Protein AF-A0A1F6REL1-F1 (afdb_monomer_lite)

pLDDT: mean 74.23, std 13.84, range [44.75, 93.0]

Radius of gyration: 17.45 Å; chains: 1; bounding box: 49×35×44 Å

Structure (mmCIF, N/CA/C/O backbone):
data_AF-A0A1F6REL1-F1
#
_entry.id   AF-A0A1F6REL1-F1
#
loop_
_atom_site.group_PDB
_atom_site.id
_atom_site.type_symbol
_atom_site.label_atom_id
_atom_site.label_alt_id
_atom_site.label_comp_id
_atom_site.label_asym_id
_atom_site.label_entity_id
_atom_site.label_seq_id
_atom_site.pdbx_PDB_ins_code
_atom_site.Cartn_x
_atom_site.Cartn_y
_atom_site.Cartn_z
_atom_site.occupancy
_atom_site.B_iso_or_equiv
_atom_site.auth_seq_id
_atom_site.auth_comp_id
_atom_site.auth_asym_id
_atom_site.auth_atom_id
_atom_site.pdbx_PDB_model_num
ATOM 1 N N . MET A 1 1 ? 32.642 13.868 -17.873 1.00 50.94 1 MET A N 1
ATOM 2 C CA . MET A 1 1 ? 31.362 14.146 -17.189 1.00 50.94 1 MET A CA 1
ATOM 3 C C . MET A 1 1 ? 31.665 15.190 -16.125 1.00 50.94 1 MET A C 1
ATOM 5 O O . MET A 1 1 ? 32.652 15.015 -15.425 1.00 50.94 1 MET A O 1
ATOM 9 N N . THR A 1 2 ? 30.977 16.332 -16.108 1.00 50.66 2 THR A N 1
ATOM 10 C CA . THR A 1 2 ? 31.277 17.456 -15.199 1.00 50.66 2 THR A CA 1
ATOM 11 C C . THR A 1 2 ? 30.381 17.406 -13.962 1.00 50.66 2 THR A C 1
ATOM 13 O O . THR A 1 2 ? 29.209 17.056 -14.062 1.00 50.66 2 THR A O 1
ATOM 16 N N . ILE A 1 3 ? 30.911 17.842 -12.813 1.00 58.47 3 ILE A N 1
ATOM 17 C CA . ILE A 1 3 ? 30.211 17.913 -11.512 1.00 58.47 3 ILE A CA 1
ATOM 18 C C . ILE A 1 3 ? 28.853 18.642 -11.623 1.00 58.47 3 ILE A C 1
ATOM 20 O O . ILE A 1 3 ? 27.874 18.265 -10.987 1.00 58.47 3 ILE A O 1
ATOM 24 N N . ALA A 1 4 ? 28.748 19.644 -12.502 1.00 53.28 4 ALA A N 1
ATOM 25 C CA . ALA A 1 4 ? 27.507 20.381 -12.755 1.00 53.28 4 ALA A CA 1
ATOM 26 C C . ALA A 1 4 ? 26.393 19.539 -13.419 1.00 53.28 4 ALA A C 1
ATOM 28 O O . ALA A 1 4 ? 25.209 19.813 -13.220 1.00 53.28 4 ALA A O 1
ATOM 29 N N . THR A 1 5 ? 26.748 18.523 -14.213 1.00 53.91 5 THR A N 1
ATOM 30 C CA . THR A 1 5 ? 25.787 17.596 -14.832 1.00 53.91 5 THR A CA 1
ATOM 31 C C . THR A 1 5 ? 25.270 16.584 -13.811 1.00 53.91 5 THR A C 1
ATOM 33 O O . THR A 1 5 ? 24.077 16.287 -13.794 1.00 53.91 5 THR A O 1
ATOM 36 N N . GLU A 1 6 ? 26.136 16.105 -12.918 1.00 46.75 6 GLU A N 1
ATOM 37 C CA . GLU A 1 6 ? 25.763 15.200 -11.823 1.00 46.75 6 GLU A CA 1
ATOM 38 C C . GLU A 1 6 ? 24.852 15.902 -10.807 1.00 46.75 6 GLU A C 1
ATOM 40 O O . GLU A 1 6 ? 23.818 15.352 -10.434 1.00 46.75 6 GLU A O 1
ATOM 45 N N . TYR A 1 7 ? 25.142 17.161 -10.463 1.00 50.56 7 TYR A N 1
ATOM 46 C CA . TYR A 1 7 ? 24.319 17.949 -9.540 1.00 50.56 7 TYR A CA 1
ATOM 47 C C . TYR A 1 7 ? 22.907 18.223 -10.084 1.00 50.56 7 TYR A C 1
ATOM 49 O O . TYR A 1 7 ? 21.921 18.010 -9.387 1.00 50.56 7 TYR A O 1
ATOM 57 N N . LYS A 1 8 ? 22.778 18.597 -11.367 1.00 48.19 8 LYS A N 1
ATOM 58 C CA . LYS A 1 8 ? 21.463 18.758 -12.021 1.00 48.19 8 LYS A CA 1
ATOM 59 C C . LYS A 1 8 ? 20.674 17.452 -12.116 1.00 48.19 8 LYS A C 1
ATOM 61 O O . LYS A 1 8 ? 19.446 17.476 -12.069 1.00 48.19 8 LYS A O 1
ATOM 66 N N . THR A 1 9 ? 21.361 16.324 -12.285 1.00 55.19 9 THR A N 1
ATOM 67 C CA . THR A 1 9 ? 20.724 14.999 -12.323 1.00 55.19 9 THR A CA 1
ATOM 68 C C . THR A 1 9 ? 20.187 14.635 -10.940 1.00 55.19 9 THR A C 1
ATOM 70 O O . THR A 1 9 ? 19.033 14.233 -10.818 1.00 55.19 9 THR A O 1
ATOM 73 N N . PHE A 1 10 ? 20.974 14.907 -9.900 1.00 46.34 10 PHE A N 1
ATOM 74 C CA . PHE A 1 10 ? 20.603 14.712 -8.504 1.00 46.34 10 PHE A CA 1
ATOM 75 C C . PHE A 1 10 ? 19.448 15.622 -8.051 1.00 46.34 10 PHE A C 1
ATOM 77 O O . PHE A 1 10 ? 18.496 15.148 -7.437 1.00 46.34 10 PHE A O 1
ATOM 84 N N . GLU A 1 11 ? 19.455 16.911 -8.404 1.00 46.44 11 GLU A N 1
ATOM 85 C CA . GLU A 1 11 ? 18.336 17.826 -8.118 1.00 46.44 11 GLU A CA 1
ATOM 86 C C . GLU A 1 11 ? 17.042 17.384 -8.808 1.00 46.44 11 GLU A C 1
ATOM 88 O O . GLU A 1 11 ? 15.961 17.465 -8.223 1.00 46.44 11 GLU A O 1
ATOM 93 N N . LYS A 1 12 ? 17.144 16.871 -10.040 1.00 53.19 12 LYS A N 1
ATOM 94 C CA . LYS A 1 12 ? 15.998 16.336 -10.778 1.00 53.19 12 LYS A CA 1
ATOM 95 C C . LYS A 1 12 ? 15.472 15.052 -10.137 1.00 53.19 12 LYS A C 1
ATOM 97 O O . LYS A 1 12 ? 14.259 14.885 -10.057 1.00 53.19 12 LYS A O 1
ATOM 102 N N . GLU A 1 13 ? 16.348 14.181 -9.637 1.00 50.75 13 GLU A N 1
ATOM 103 C CA . GLU A 1 13 ? 15.959 13.003 -8.854 1.00 50.75 13 GLU A CA 1
ATOM 104 C C . GLU A 1 13 ? 15.300 13.388 -7.526 1.00 50.75 13 GLU A C 1
ATOM 106 O O . GLU A 1 13 ? 14.233 12.864 -7.222 1.00 50.75 13 GLU A O 1
ATOM 111 N N . ILE A 1 14 ? 15.841 14.351 -6.774 1.00 48.41 14 ILE A N 1
ATOM 112 C CA . ILE A 1 14 ? 15.232 14.836 -5.524 1.00 48.41 14 ILE A CA 1
ATOM 113 C C . ILE A 1 14 ? 13.877 15.496 -5.777 1.00 48.41 14 ILE A C 1
ATOM 115 O O . ILE A 1 14 ? 12.927 15.239 -5.035 1.00 48.41 14 ILE A O 1
ATOM 119 N N . ALA A 1 15 ? 13.753 16.325 -6.812 1.00 44.75 15 ALA A N 1
ATOM 120 C CA . ALA A 1 15 ? 12.485 16.949 -7.174 1.00 44.75 15 ALA A CA 1
ATOM 121 C C . ALA A 1 15 ? 11.446 15.896 -7.578 1.00 44.75 15 ALA A C 1
ATOM 123 O O . ALA A 1 15 ? 10.296 15.984 -7.156 1.00 44.75 15 ALA A O 1
ATOM 124 N N . ASN A 1 16 ? 11.860 14.862 -8.317 1.00 54.56 16 ASN A N 1
ATOM 125 C CA . ASN A 1 16 ? 10.991 13.750 -8.687 1.00 54.56 16 ASN A CA 1
ATOM 126 C C . ASN A 1 16 ? 10.584 12.924 -7.455 1.00 54.56 16 ASN A C 1
ATOM 128 O O . ASN A 1 16 ? 9.421 12.578 -7.301 1.00 54.56 16 ASN A O 1
ATOM 132 N N . LEU A 1 17 ? 11.502 12.685 -6.517 1.00 50.75 17 LEU A N 1
ATOM 133 C CA . LEU A 1 17 ? 11.221 12.003 -5.250 1.00 50.75 17 LEU A CA 1
ATOM 134 C C . LEU A 1 17 ? 10.295 12.809 -4.331 1.00 50.75 17 LEU A C 1
ATOM 136 O O . LEU A 1 17 ? 9.407 12.240 -3.702 1.00 50.75 17 LEU A O 1
ATOM 140 N N . THR A 1 18 ? 10.475 14.127 -4.269 1.00 51.72 18 THR A N 1
ATOM 141 C CA . THR A 1 18 ? 9.653 15.037 -3.456 1.00 51.72 18 THR A CA 1
ATOM 142 C C . THR A 1 18 ? 8.257 15.193 -4.051 1.00 51.72 18 THR A C 1
ATOM 144 O O . THR A 1 18 ? 7.265 15.140 -3.326 1.00 51.72 18 THR A O 1
ATOM 147 N N . PHE A 1 19 ? 8.173 15.319 -5.378 1.00 51.16 19 PHE A N 1
ATOM 148 C CA . PHE A 1 19 ? 6.916 15.292 -6.117 1.00 51.16 19 PHE A CA 1
ATOM 149 C C . PHE A 1 19 ? 6.192 13.965 -5.887 1.00 51.16 19 PHE A C 1
ATOM 151 O O . PHE A 1 19 ? 5.052 13.970 -5.438 1.00 51.16 19 PHE A O 1
ATOM 158 N N . MET A 1 20 ? 6.878 12.831 -6.058 1.00 52.97 20 MET A N 1
ATOM 159 C CA . MET A 1 20 ? 6.287 11.521 -5.798 1.00 52.97 20 MET A CA 1
ATOM 160 C C . MET A 1 20 ? 5.836 11.361 -4.344 1.00 52.97 20 MET A C 1
ATOM 162 O O . MET A 1 20 ? 4.745 10.852 -4.133 1.00 52.97 20 MET A O 1
ATOM 166 N N . ASN A 1 21 ? 6.580 11.833 -3.341 1.00 55.28 21 ASN A N 1
ATOM 167 C CA . ASN A 1 21 ? 6.129 11.772 -1.944 1.00 55.28 21 ASN A CA 1
ATOM 168 C C . ASN A 1 21 ? 4.830 12.560 -1.709 1.00 55.28 21 ASN A C 1
ATOM 170 O O . ASN A 1 21 ? 3.876 12.001 -1.174 1.00 55.28 21 ASN A O 1
ATOM 174 N N . ASN A 1 22 ? 4.760 13.821 -2.148 1.00 56.19 22 ASN A N 1
ATOM 175 C CA . ASN A 1 22 ? 3.571 14.659 -1.944 1.00 56.19 22 ASN A CA 1
ATOM 176 C C . ASN A 1 22 ? 2.356 14.124 -2.708 1.00 56.19 22 ASN A C 1
ATOM 178 O O . ASN A 1 22 ? 1.240 14.099 -2.189 1.00 56.19 22 ASN A O 1
ATOM 182 N N . THR A 1 23 ? 2.580 13.659 -3.934 1.00 60.47 23 THR A N 1
ATOM 183 C CA . THR A 1 23 ? 1.549 13.071 -4.777 1.00 60.47 23 THR A CA 1
ATOM 184 C C . THR A 1 23 ? 1.079 11.748 -4.170 1.00 60.47 23 THR A C 1
ATOM 186 O O . THR A 1 23 ? -0.115 11.597 -3.938 1.00 60.47 23 THR A O 1
ATOM 189 N N . PHE A 1 24 ? 1.970 10.831 -3.777 1.00 59.94 24 PHE A N 1
ATOM 190 C CA . PHE A 1 24 ? 1.577 9.553 -3.172 1.00 59.94 24 PHE A CA 1
ATOM 191 C C . PHE A 1 24 ? 0.874 9.700 -1.825 1.00 59.94 24 PHE A C 1
ATOM 193 O O . PHE A 1 24 ? -0.085 8.973 -1.581 1.00 59.94 24 PHE A O 1
ATOM 200 N N . GLU A 1 25 ? 1.285 10.629 -0.964 1.00 60.00 25 GLU A N 1
ATOM 201 C CA . GLU A 1 25 ? 0.581 10.887 0.297 1.00 60.00 25 GLU A CA 1
ATOM 202 C C . GLU A 1 25 ? -0.834 11.430 0.063 1.00 60.00 25 GLU A C 1
ATOM 204 O O . GLU A 1 25 ? -1.783 10.976 0.713 1.00 60.00 25 GLU A O 1
ATOM 209 N N . GLN A 1 26 ? -1.010 12.331 -0.909 1.00 63.00 26 GLN A N 1
ATOM 210 C CA . GLN A 1 26 ? -2.333 12.800 -1.332 1.00 63.00 26 GLN A CA 1
ATOM 211 C C . GLN A 1 26 ? -3.156 11.680 -1.987 1.00 63.00 26 GLN A C 1
ATOM 213 O O . GLN A 1 26 ? -4.337 11.536 -1.685 1.00 63.00 26 GLN A O 1
ATOM 218 N N . PHE A 1 27 ? -2.541 10.832 -2.812 1.00 63.47 27 PHE A N 1
ATOM 219 C CA . PHE A 1 27 ? -3.186 9.706 -3.497 1.00 63.47 27 PHE A CA 1
ATOM 220 C C . PHE A 1 27 ? -3.642 8.609 -2.529 1.00 63.47 27 PHE A C 1
ATOM 222 O O . PHE A 1 27 ? -4.766 8.115 -2.626 1.00 63.47 27 PHE A O 1
ATOM 229 N N . ILE A 1 28 ? -2.791 8.257 -1.563 1.00 62.50 28 ILE A N 1
ATOM 230 C CA . ILE A 1 28 ? -3.113 7.347 -0.463 1.00 62.50 28 ILE A CA 1
ATOM 231 C C . ILE A 1 28 ? -4.245 7.953 0.369 1.00 62.50 28 ILE A C 1
ATOM 233 O O . ILE A 1 28 ? -5.229 7.270 0.632 1.00 62.50 28 ILE A O 1
ATOM 237 N N . SER A 1 29 ? -4.172 9.244 0.702 1.00 65.06 29 SER A N 1
ATOM 238 C CA . SER A 1 29 ? -5.240 9.939 1.433 1.00 65.06 29 SER A CA 1
ATOM 239 C 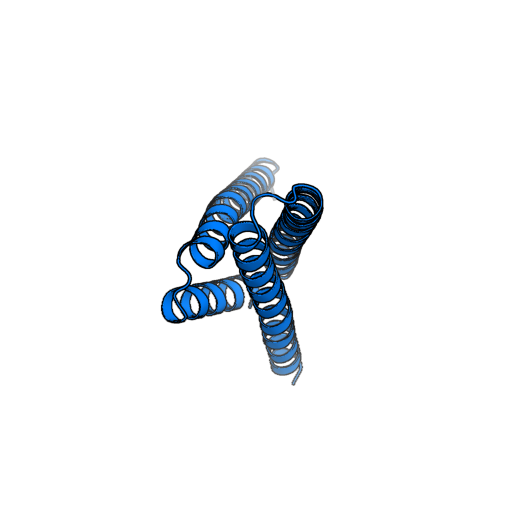C . SER A 1 29 ? -6.576 9.931 0.680 1.00 65.06 29 SER A C 1
ATOM 241 O O . SER A 1 29 ? -7.616 9.712 1.300 1.00 65.06 29 SER A O 1
ATOM 243 N N . SER A 1 30 ? -6.574 10.090 -0.645 1.00 64.19 30 SER A N 1
ATOM 244 C CA . SER A 1 30 ? -7.777 10.010 -1.483 1.00 64.19 30 SER A CA 1
ATOM 245 C C . SER A 1 30 ? -8.374 8.602 -1.523 1.00 64.19 30 SER A C 1
ATOM 247 O O . SER A 1 30 ? -9.569 8.451 -1.283 1.00 64.19 30 SER A O 1
ATOM 249 N N . ALA A 1 31 ? -7.562 7.557 -1.727 1.00 59.44 31 ALA A N 1
ATOM 250 C CA . ALA A 1 31 ? -8.030 6.163 -1.694 1.00 59.44 31 ALA A CA 1
ATOM 251 C C . ALA A 1 31 ? -8.600 5.765 -0.322 1.00 59.44 31 ALA A C 1
ATOM 253 O O . ALA A 1 31 ? -9.532 4.971 -0.212 1.00 59.44 31 ALA A O 1
ATOM 254 N N . ILE A 1 32 ? -8.034 6.345 0.732 1.00 63.28 32 ILE A N 1
ATOM 255 C CA . ILE A 1 32 ? -8.435 6.150 2.117 1.00 63.28 32 ILE A CA 1
ATOM 256 C C . ILE A 1 32 ? -9.746 6.890 2.454 1.00 63.28 32 ILE A C 1
ATOM 258 O O . ILE A 1 32 ? -10.531 6.392 3.262 1.00 63.28 32 ILE A O 1
ATOM 262 N N . ASN A 1 33 ? -9.985 8.073 1.881 1.00 64.56 33 ASN A N 1
ATOM 263 C CA . ASN A 1 33 ? -11.121 8.930 2.243 1.00 64.56 33 ASN A CA 1
ATOM 264 C C . ASN A 1 33 ? -12.331 8.784 1.307 1.00 64.56 33 ASN A C 1
ATOM 266 O O . ASN A 1 33 ? -13.449 9.023 1.753 1.00 64.56 33 ASN A O 1
ATOM 270 N N . ALA A 1 34 ? -12.131 8.403 0.041 1.00 59.38 34 ALA A N 1
ATOM 271 C CA . ALA A 1 34 ? -13.208 8.342 -0.948 1.00 59.38 34 ALA A CA 1
ATOM 272 C C . ALA A 1 34 ? -14.190 7.188 -0.692 1.00 59.38 34 ALA A C 1
ATOM 274 O O . ALA A 1 34 ? -15.379 7.334 -0.952 1.00 59.38 34 ALA A O 1
ATOM 275 N N . GLY A 1 35 ? -13.708 6.041 -0.191 1.00 57.12 35 GLY A N 1
ATOM 276 C CA . GLY A 1 35 ? -14.544 4.855 0.049 1.00 57.12 35 GLY A CA 1
ATOM 277 C C . GLY A 1 35 ? -15.207 4.261 -1.205 1.00 57.12 35 GLY A C 1
ATOM 278 O O . GLY A 1 35 ? -15.994 3.329 -1.076 1.00 57.12 35 GLY A O 1
ATOM 279 N N . ASP A 1 36 ? -14.895 4.793 -2.388 1.00 68.75 36 ASP A N 1
ATOM 280 C CA . ASP A 1 36 ? -15.392 4.370 -3.693 1.00 68.75 36 ASP A CA 1
ATOM 281 C C . ASP A 1 36 ? -14.366 3.451 -4.380 1.00 68.75 36 ASP A C 1
ATOM 283 O O . ASP A 1 36 ? -13.189 3.797 -4.546 1.00 68.75 36 ASP A O 1
ATOM 287 N N . ASP A 1 37 ? -14.838 2.275 -4.796 1.00 68.94 37 ASP A N 1
ATOM 288 C CA . ASP A 1 37 ? -14.047 1.233 -5.448 1.00 68.94 37 ASP A CA 1
ATOM 289 C C . ASP A 1 37 ? -13.404 1.704 -6.764 1.00 68.94 37 ASP A C 1
ATOM 291 O O . ASP A 1 37 ? -12.310 1.245 -7.114 1.00 68.94 37 ASP A O 1
ATOM 295 N N . GLN A 1 38 ? -14.037 2.634 -7.489 1.00 74.62 38 GLN A N 1
ATOM 296 C CA . GLN A 1 38 ? -13.505 3.172 -8.740 1.00 74.62 38 GLN A CA 1
ATOM 297 C C . GLN A 1 38 ? -12.239 3.996 -8.490 1.00 74.62 38 GLN A C 1
ATOM 299 O O . GLN A 1 38 ? -11.209 3.742 -9.122 1.00 74.62 38 GLN A O 1
ATOM 304 N N . THR A 1 39 ? -12.288 4.925 -7.534 1.00 72.00 39 THR A N 1
ATOM 305 C CA . THR A 1 39 ? -11.128 5.717 -7.108 1.00 72.00 39 THR A CA 1
ATOM 306 C C . THR A 1 39 ? -9.994 4.808 -6.628 1.00 72.00 39 THR A C 1
ATOM 308 O O . THR A 1 39 ? -8.848 4.963 -7.052 1.00 72.00 39 THR A O 1
ATOM 311 N N . ILE A 1 40 ? -10.301 3.795 -5.808 1.00 71.88 40 ILE A N 1
ATOM 312 C CA . ILE A 1 40 ? -9.306 2.825 -5.318 1.00 71.88 40 ILE A CA 1
ATOM 313 C C . ILE A 1 40 ? -8.653 2.062 -6.482 1.00 71.88 40 ILE A C 1
ATOM 315 O O . ILE A 1 40 ? -7.437 1.848 -6.491 1.00 71.88 40 ILE A O 1
ATOM 319 N N . SER A 1 41 ? -9.441 1.659 -7.481 1.00 77.56 41 SER A N 1
ATOM 320 C CA . SER A 1 41 ? -8.945 0.948 -8.661 1.00 77.56 41 SER A CA 1
ATOM 321 C C . SER A 1 41 ? -8.018 1.818 -9.517 1.00 77.56 41 SER A C 1
ATOM 323 O O . SER A 1 41 ? -6.946 1.360 -9.917 1.00 77.56 41 SER A O 1
ATOM 325 N N . GLN A 1 42 ? -8.381 3.084 -9.747 1.00 76.38 42 GLN A N 1
ATOM 326 C CA . GLN A 1 42 ? -7.551 4.041 -10.488 1.00 76.38 42 GLN A CA 1
ATOM 327 C C . GLN A 1 42 ? -6.217 4.293 -9.779 1.00 76.38 42 GLN A C 1
ATOM 329 O O . GLN A 1 42 ? -5.159 4.152 -10.393 1.00 76.38 42 GLN A O 1
ATOM 334 N N . VAL A 1 43 ? -6.264 4.550 -8.468 1.00 73.88 43 VAL A N 1
ATOM 335 C CA . VAL A 1 43 ? -5.069 4.745 -7.630 1.00 73.88 43 VAL A CA 1
ATOM 336 C C . VAL A 1 43 ? -4.142 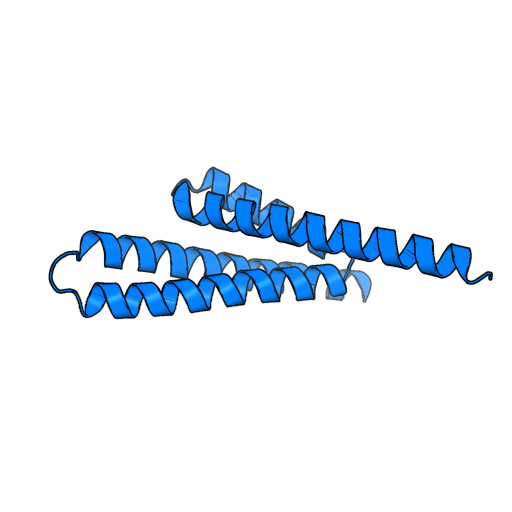3.535 -7.725 1.00 73.88 43 VAL A C 1
ATOM 338 O O . VAL A 1 43 ? -2.933 3.671 -7.907 1.00 73.88 43 VAL A O 1
ATOM 341 N N . LYS A 1 44 ? -4.708 2.327 -7.649 1.00 77.69 44 LYS A N 1
ATOM 342 C CA . LYS A 1 44 ? -3.943 1.087 -7.780 1.00 77.69 44 LYS A CA 1
ATOM 343 C C . LYS A 1 44 ? -3.226 1.006 -9.136 1.00 77.69 44 LYS A C 1
ATOM 345 O O . LYS A 1 44 ? -2.054 0.639 -9.170 1.00 77.69 44 LYS A O 1
ATOM 350 N N . GLN A 1 45 ? -3.911 1.309 -10.240 1.00 81.81 45 GLN A N 1
ATOM 351 C CA . GLN A 1 45 ? -3.311 1.244 -11.579 1.00 81.81 45 GLN A CA 1
ATOM 352 C C . GLN A 1 45 ? -2.176 2.254 -11.751 1.00 81.81 45 GLN A C 1
ATOM 354 O O . GLN A 1 45 ? -1.124 1.909 -12.288 1.00 81.81 45 GLN A O 1
ATOM 359 N N . GLU A 1 46 ? -2.351 3.470 -11.239 1.00 80.06 46 GLU A N 1
ATOM 360 C CA . GLU A 1 46 ? -1.325 4.507 -11.309 1.00 80.06 46 GLU A CA 1
ATOM 361 C C . GLU A 1 46 ? -0.074 4.129 -10.507 1.00 80.06 46 GLU A C 1
ATOM 363 O O . GLU A 1 46 ? 1.039 4.192 -11.032 1.00 80.06 46 GLU A O 1
ATOM 368 N N . ILE A 1 47 ? -0.255 3.613 -9.285 1.00 80.00 47 ILE A N 1
ATOM 369 C CA . ILE A 1 47 ? 0.836 3.074 -8.464 1.00 80.00 47 ILE A CA 1
ATOM 370 C C . ILE A 1 47 ? 1.606 1.977 -9.221 1.00 80.00 47 ILE A C 1
ATOM 372 O O . ILE A 1 47 ? 2.839 2.007 -9.280 1.00 80.00 47 ILE A O 1
ATOM 376 N N . ILE A 1 48 ? 0.894 1.009 -9.810 1.00 84.56 48 ILE A N 1
ATOM 377 C CA . ILE A 1 48 ? 1.514 -0.090 -10.563 1.00 84.56 48 ILE A CA 1
ATOM 378 C C . ILE A 1 48 ? 2.320 0.460 -11.740 1.00 84.56 48 ILE A C 1
ATOM 380 O O . ILE A 1 48 ? 3.478 0.072 -11.909 1.00 84.56 48 ILE A O 1
ATOM 384 N N . SER A 1 49 ? 1.735 1.377 -12.515 1.00 83.62 49 SER A N 1
ATOM 385 C CA . SER A 1 49 ? 2.374 1.974 -13.687 1.00 83.62 49 SER A CA 1
ATOM 386 C C . SER A 1 49 ? 3.657 2.717 -13.322 1.00 83.62 49 SER A C 1
ATOM 388 O O . SER A 1 49 ? 4.682 2.503 -13.961 1.00 83.62 49 SER A O 1
ATOM 390 N N . GLN A 1 50 ? 3.638 3.548 -12.276 1.00 77.62 50 GLN A N 1
ATOM 391 C CA . GLN A 1 50 ? 4.811 4.338 -11.886 1.00 77.62 50 GLN A CA 1
ATOM 392 C C . GLN A 1 50 ? 5.972 3.475 -11.386 1.00 77.62 50 GLN A C 1
ATOM 394 O O . GLN A 1 50 ? 7.138 3.788 -11.624 1.00 77.62 50 GLN A O 1
ATOM 399 N N . GLY A 1 51 ? 5.673 2.373 -10.697 1.00 79.75 51 GLY A N 1
ATOM 400 C CA . GLY A 1 51 ? 6.716 1.462 -10.245 1.00 79.75 51 GLY A CA 1
ATOM 401 C C . GLY A 1 51 ? 7.211 0.497 -11.316 1.00 79.75 51 GLY A C 1
ATOM 402 O O . GLY A 1 51 ? 8.232 -0.136 -11.089 1.00 79.75 51 GLY A O 1
ATOM 403 N N . LYS A 1 52 ? 6.543 0.364 -12.466 1.00 78.94 52 LYS A N 1
ATOM 404 C CA . LYS A 1 52 ? 6.844 -0.669 -13.467 1.00 78.94 52 LYS A CA 1
ATOM 405 C C . LYS A 1 52 ? 8.319 -0.688 -13.886 1.00 78.94 52 LYS A C 1
ATOM 407 O O . LYS A 1 52 ? 8.937 -1.744 -13.812 1.00 78.94 52 LYS A O 1
ATOM 412 N N . ASP A 1 53 ? 8.905 0.467 -14.182 1.00 74.44 53 ASP A N 1
ATOM 413 C CA . ASP A 1 53 ? 10.238 0.538 -14.798 1.00 74.44 53 ASP A CA 1
ATOM 414 C C . ASP A 1 53 ? 11.360 0.959 -13.827 1.00 74.44 53 ASP A C 1
ATOM 416 O O . ASP A 1 53 ? 12.533 0.964 -14.196 1.00 74.44 53 ASP A O 1
ATOM 420 N N . ASN A 1 54 ? 11.036 1.319 -12.577 1.00 81.19 54 ASN A N 1
ATOM 421 C CA . ASN A 1 54 ? 12.008 1.903 -11.646 1.00 81.19 54 ASN A CA 1
ATOM 422 C C . ASN A 1 54 ? 11.932 1.292 -10.237 1.00 81.19 54 ASN A C 1
ATOM 424 O O . ASN A 1 54 ? 11.002 1.546 -9.470 1.00 81.19 54 ASN A O 1
ATOM 428 N N . ILE A 1 55 ? 12.971 0.540 -9.856 1.00 81.94 55 ILE A N 1
ATOM 429 C CA . ILE A 1 55 ? 13.073 -0.104 -8.538 1.00 81.94 55 ILE A CA 1
ATOM 430 C C . ILE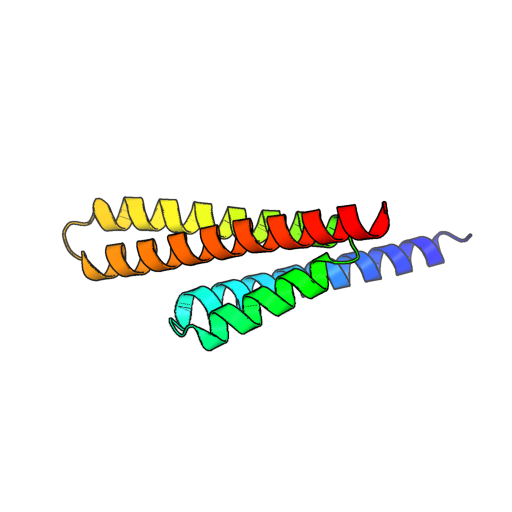 A 1 55 ? 13.110 0.895 -7.371 1.00 81.94 55 ILE A C 1
ATOM 432 O O . ILE A 1 55 ? 12.530 0.612 -6.324 1.00 81.94 55 ILE A O 1
ATOM 436 N N . GLN A 1 56 ? 13.726 2.069 -7.542 1.00 80.75 56 GLN A N 1
ATOM 437 C CA . GLN A 1 56 ? 13.740 3.111 -6.511 1.00 80.75 56 GLN A CA 1
ATOM 438 C C . GLN A 1 56 ? 12.327 3.651 -6.291 1.00 80.75 56 GLN A C 1
ATOM 440 O O . GLN A 1 56 ? 11.866 3.715 -5.152 1.00 80.75 56 GLN A O 1
ATOM 445 N N . THR A 1 57 ? 11.580 3.912 -7.369 1.00 80.62 57 THR A N 1
ATOM 446 C CA . THR A 1 57 ? 10.158 4.288 -7.290 1.00 80.62 57 THR A CA 1
ATOM 447 C C . THR A 1 57 ? 9.346 3.240 -6.531 1.00 80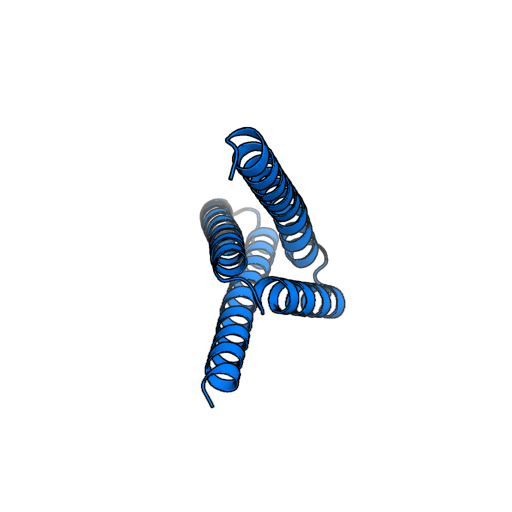.62 57 THR A C 1
ATOM 449 O O . THR A 1 57 ? 8.605 3.582 -5.609 1.00 80.62 57 THR A O 1
ATOM 452 N N . ARG A 1 58 ? 9.545 1.946 -6.827 1.00 84.88 58 ARG A N 1
ATOM 453 C CA . ARG A 1 58 ? 8.885 0.853 -6.090 1.00 84.88 58 ARG A CA 1
ATOM 454 C C . ARG A 1 58 ? 9.210 0.878 -4.596 1.00 84.88 58 ARG A C 1
ATOM 456 O O . ARG A 1 58 ? 8.312 0.684 -3.777 1.00 84.88 58 ARG A O 1
ATOM 463 N N . ILE A 1 59 ? 10.476 1.090 -4.228 1.00 84.31 59 ILE A N 1
ATOM 464 C CA . ILE A 1 59 ? 10.917 1.167 -2.826 1.00 84.31 59 ILE A CA 1
ATOM 465 C C . ILE A 1 59 ? 10.232 2.340 -2.116 1.00 84.31 59 ILE A C 1
ATOM 467 O O . ILE A 1 59 ? 9.697 2.154 -1.020 1.00 84.31 59 ILE A O 1
ATOM 471 N N . HIS A 1 60 ? 10.193 3.514 -2.746 1.00 79.62 60 HIS A N 1
ATOM 472 C CA . HIS A 1 60 ? 9.549 4.701 -2.184 1.00 79.62 60 HIS A CA 1
ATOM 473 C C . HIS A 1 60 ? 8.051 4.499 -1.967 1.00 79.62 60 HIS A C 1
ATOM 475 O O . HIS A 1 60 ? 7.567 4.713 -0.854 1.00 79.62 60 HIS A O 1
ATOM 481 N N . ILE A 1 61 ? 7.341 3.977 -2.969 1.00 79.88 61 ILE A N 1
ATOM 482 C CA . ILE A 1 61 ? 5.915 3.648 -2.863 1.00 79.88 61 ILE A CA 1
ATOM 483 C C . ILE A 1 61 ? 5.668 2.661 -1.715 1.00 79.88 61 ILE A C 1
ATOM 485 O O . ILE A 1 61 ? 4.811 2.894 -0.862 1.00 79.88 61 ILE A O 1
ATOM 489 N N . LYS A 1 62 ? 6.442 1.566 -1.645 1.00 86.31 62 LYS A N 1
ATOM 490 C CA . LYS A 1 62 ? 6.307 0.576 -0.562 1.00 86.31 62 LYS A CA 1
ATOM 491 C C . LYS A 1 62 ? 6.525 1.209 0.807 1.00 86.31 62 LYS A C 1
ATOM 493 O O . LYS A 1 62 ? 5.808 0.871 1.746 1.00 86.31 62 LYS A O 1
ATOM 498 N N . LYS A 1 63 ? 7.507 2.105 0.934 1.00 84.62 63 LYS A N 1
ATOM 499 C CA . LYS A 1 63 ? 7.786 2.812 2.188 1.00 84.62 63 LYS A CA 1
ATOM 500 C C . LYS A 1 63 ? 6.614 3.713 2.582 1.00 84.62 63 LYS A C 1
ATOM 502 O O . LYS A 1 63 ? 6.173 3.627 3.724 1.00 84.62 63 LYS A O 1
ATOM 507 N N . ALA A 1 64 ? 6.074 4.498 1.650 1.00 80.12 64 ALA A N 1
ATOM 508 C CA . ALA A 1 64 ? 4.929 5.378 1.891 1.00 80.12 64 ALA A CA 1
ATOM 509 C C . ALA A 1 64 ? 3.687 4.599 2.356 1.00 80.12 64 ALA A C 1
ATOM 511 O O . ALA A 1 64 ? 3.116 4.911 3.402 1.00 80.12 64 ALA A O 1
ATOM 512 N N . ILE A 1 65 ? 3.324 3.521 1.649 1.00 81.69 65 ILE A N 1
ATOM 513 C CA . ILE A 1 65 ? 2.170 2.690 2.024 1.00 81.69 65 ILE A CA 1
ATOM 514 C C . ILE A 1 65 ? 2.380 2.049 3.403 1.00 81.69 65 ILE A C 1
ATOM 516 O O . ILE A 1 65 ? 1.476 2.080 4.235 1.00 81.69 65 ILE A O 1
ATOM 520 N N . LYS A 1 66 ? 3.578 1.523 3.695 1.00 86.12 66 LYS A N 1
ATOM 521 C CA . LYS A 1 66 ? 3.891 0.939 5.012 1.00 86.12 66 LYS A CA 1
ATOM 522 C C . LYS A 1 66 ? 3.806 1.957 6.152 1.00 86.12 66 LYS A C 1
ATOM 524 O O . LYS A 1 66 ? 3.306 1.611 7.218 1.00 86.12 66 LYS A O 1
ATOM 529 N N . MET A 1 67 ? 4.258 3.194 5.939 1.00 83.31 67 MET A N 1
ATOM 530 C CA . MET A 1 67 ? 4.116 4.263 6.937 1.00 83.31 67 MET A CA 1
ATOM 531 C C . MET A 1 67 ? 2.641 4.600 7.185 1.00 83.31 67 MET A C 1
ATOM 533 O O . MET A 1 67 ? 2.221 4.699 8.334 1.00 83.31 67 MET A O 1
ATOM 537 N N . ALA A 1 68 ? 1.830 4.697 6.128 1.00 78.31 68 ALA A N 1
ATOM 538 C CA . ALA A 1 68 ? 0.394 4.938 6.259 1.00 78.31 68 ALA A CA 1
ATOM 539 C C . ALA A 1 68 ? -0.335 3.790 6.988 1.00 78.31 68 ALA A C 1
ATOM 541 O O . ALA A 1 68 ? -1.198 4.050 7.827 1.00 78.31 68 ALA A O 1
ATOM 542 N N . ILE A 1 69 ? 0.046 2.534 6.726 1.00 85.69 69 ILE A N 1
ATOM 543 C CA . ILE A 1 69 ? -0.445 1.352 7.452 1.00 85.69 69 ILE A CA 1
ATOM 544 C C . ILE A 1 69 ? -0.111 1.461 8.946 1.00 85.69 69 ILE A C 1
ATOM 546 O O . ILE A 1 69 ? -1.017 1.358 9.769 1.00 85.69 69 ILE A O 1
ATOM 550 N N . ALA A 1 70 ? 1.150 1.733 9.300 1.00 85.69 70 ALA A N 1
ATOM 551 C CA . ALA A 1 70 ? 1.576 1.861 10.697 1.00 85.69 70 ALA A CA 1
ATOM 552 C C . ALA A 1 70 ? 0.841 2.999 11.434 1.00 85.69 70 ALA A C 1
ATOM 554 O O . ALA A 1 70 ? 0.409 2.834 12.577 1.00 85.69 70 ALA A O 1
ATOM 555 N N . ASN A 1 71 ? 0.627 4.133 10.759 1.00 82.38 71 ASN A N 1
ATOM 556 C CA . ASN A 1 71 ? -0.156 5.243 11.303 1.00 82.38 71 ASN A CA 1
ATOM 557 C C . ASN A 1 71 ? -1.613 4.827 11.565 1.00 82.38 71 ASN A C 1
ATOM 559 O O . ASN A 1 71 ? -2.155 5.116 12.633 1.00 82.38 71 ASN A O 1
ATOM 563 N N . LEU A 1 72 ? -2.247 4.108 10.629 1.00 83.31 72 LEU A N 1
ATOM 564 C CA . LEU A 1 72 ? -3.604 3.590 10.821 1.00 83.31 72 LEU A CA 1
ATOM 565 C C . LEU A 1 72 ? -3.682 2.568 11.959 1.00 83.31 72 LEU A C 1
ATOM 567 O O . LEU A 1 72 ? -4.646 2.610 12.716 1.00 83.31 72 LEU A O 1
ATOM 571 N N . GLU A 1 73 ? -2.689 1.694 12.132 1.00 88.75 73 GLU A N 1
ATOM 572 C CA . GLU A 1 73 ? -2.647 0.763 13.270 1.00 88.75 73 GLU A CA 1
ATOM 573 C C . GLU A 1 73 ? -2.626 1.494 14.616 1.00 88.75 73 GLU A C 1
ATOM 575 O O . GLU A 1 73 ? -3.330 1.083 15.543 1.00 88.75 73 GLU A O 1
ATOM 580 N N . SER A 1 74 ? -1.853 2.581 14.731 1.00 87.31 74 SER A N 1
ATOM 581 C CA . SER A 1 74 ? -1.835 3.410 15.945 1.00 87.31 74 SER A CA 1
ATOM 582 C C . SER A 1 74 ? -3.210 4.021 16.212 1.00 87.31 74 SER A C 1
ATOM 584 O O . SER A 1 74 ? -3.759 3.865 17.303 1.00 87.31 74 SER A O 1
ATOM 586 N N . LEU A 1 75 ? -3.816 4.625 15.185 1.00 84.56 75 LEU A N 1
ATOM 587 C CA . LEU A 1 75 ? -5.140 5.243 15.284 1.00 84.56 75 LEU A CA 1
ATOM 588 C C . LEU A 1 75 ? -6.239 4.225 15.619 1.00 84.56 75 LEU A C 1
ATOM 590 O O . LEU A 1 75 ? -7.146 4.535 16.387 1.00 84.56 75 LEU A O 1
ATOM 594 N N . ILE A 1 76 ? -6.169 3.001 15.081 1.00 87.12 76 ILE A N 1
ATOM 595 C CA . ILE A 1 76 ? -7.103 1.917 15.423 1.00 87.12 76 ILE A CA 1
ATOM 596 C C . ILE A 1 76 ? -6.959 1.550 16.900 1.00 87.12 76 ILE A C 1
ATOM 598 O O . ILE A 1 76 ? -7.968 1.484 17.599 1.00 87.12 76 ILE A O 1
ATOM 602 N N . LYS A 1 77 ? -5.729 1.359 17.398 1.00 88.75 77 LYS A N 1
ATOM 603 C CA . LYS A 1 77 ? -5.479 1.030 18.813 1.00 88.75 77 LYS A CA 1
ATOM 604 C C . LYS A 1 77 ? -6.001 2.115 19.753 1.00 88.75 77 LYS A C 1
ATOM 606 O O . LYS A 1 77 ? -6.537 1.802 20.813 1.00 88.75 77 LYS A O 1
ATOM 611 N N . GLU A 1 78 ? -5.847 3.384 19.388 1.00 87.88 78 GLU A N 1
ATOM 612 C CA . GLU A 1 78 ? -6.390 4.516 20.145 1.00 87.88 78 GLU A CA 1
ATOM 613 C C . GLU A 1 78 ? -7.924 4.539 20.111 1.00 87.88 78 GLU A C 1
ATOM 615 O O . GLU A 1 78 ? -8.567 4.653 21.158 1.00 87.88 78 GLU A O 1
ATOM 620 N N . ALA A 1 79 ? -8.518 4.347 18.930 1.00 84.25 79 ALA A N 1
ATOM 621 C CA . ALA A 1 79 ? -9.966 4.308 18.750 1.00 84.25 79 ALA A CA 1
ATOM 622 C C . ALA A 1 79 ? -10.628 3.122 19.473 1.00 84.25 79 ALA A C 1
ATOM 624 O O . ALA A 1 79 ? -11.753 3.252 19.939 1.00 84.25 79 ALA A O 1
ATOM 625 N N . GLU A 1 80 ? -9.950 1.978 19.595 1.00 84.88 80 GLU A N 1
ATOM 626 C CA . GLU A 1 80 ? -10.447 0.811 20.338 1.00 84.88 80 GLU A CA 1
ATOM 627 C C . GLU A 1 80 ? -10.378 0.996 21.859 1.00 84.88 80 GLU A C 1
ATOM 629 O O . GLU A 1 80 ? -11.253 0.508 22.572 1.00 84.88 80 GLU A O 1
ATOM 634 N N . LYS A 1 81 ? -9.376 1.729 22.367 1.00 85.06 81 LYS A N 1
ATOM 635 C CA . LYS A 1 81 ? -9.295 2.111 23.790 1.00 85.06 81 LYS A CA 1
ATOM 636 C C . LYS A 1 81 ? -10.373 3.129 24.166 1.00 85.06 81 LYS A C 1
ATOM 638 O O . LYS A 1 81 ? -10.894 3.116 25.280 1.00 85.06 81 LYS A O 1
ATOM 643 N N . SER A 1 82 ? -10.710 4.009 23.229 1.00 75.94 82 SER A N 1
ATOM 644 C CA . SER A 1 82 ? -11.788 4.982 23.349 1.00 75.94 82 SER A CA 1
ATOM 645 C C . SER A 1 82 ? -13.139 4.305 23.089 1.00 75.94 82 SER A C 1
ATOM 647 O O . SER A 1 82 ? -13.623 4.267 21.961 1.00 75.94 82 SER A O 1
ATOM 649 N N . ASN A 1 83 ? -13.798 3.807 24.140 1.00 64.94 83 ASN A N 1
ATOM 650 C CA . ASN A 1 83 ? -15.071 3.060 24.078 1.00 64.94 83 ASN A CA 1
ATOM 651 C C . ASN A 1 83 ? -16.263 3.818 23.421 1.00 64.94 83 ASN A C 1
ATOM 653 O O . ASN A 1 83 ? -17.382 3.309 23.367 1.00 64.94 83 ASN A O 1
ATOM 657 N N . SER A 1 84 ? -16.044 5.044 22.938 1.00 62.66 84 SER A N 1
ATOM 658 C CA . SER A 1 84 ? -17.036 5.991 22.431 1.00 62.66 84 SER A CA 1
ATOM 659 C C . SER A 1 84 ? -17.264 5.956 20.914 1.00 62.66 84 SER A C 1
ATOM 661 O O . SER A 1 84 ? -18.239 6.553 20.465 1.00 62.66 84 SER A O 1
ATOM 663 N N . ASN A 1 85 ? -16.432 5.282 20.098 1.00 65.88 85 ASN A N 1
ATOM 664 C CA . ASN A 1 85 ? -16.544 5.438 18.636 1.00 65.88 85 ASN A CA 1
ATOM 665 C C . ASN A 1 85 ? -16.285 4.169 17.794 1.00 65.88 85 ASN A C 1
ATOM 667 O O . ASN A 1 85 ? -15.373 4.104 16.965 1.00 65.88 85 ASN A O 1
ATOM 671 N N . LYS A 1 86 ? -17.155 3.156 17.948 1.00 77.31 86 LYS A N 1
ATOM 672 C CA . LYS A 1 86 ? -17.124 1.900 17.160 1.00 77.31 86 LYS A CA 1
ATOM 673 C C . LYS A 1 86 ? -17.142 2.126 15.639 1.00 77.31 86 LYS A C 1
ATOM 675 O O . LYS A 1 86 ? -16.500 1.378 14.901 1.00 77.31 86 LYS A O 1
ATOM 680 N N . ASN A 1 87 ? -17.847 3.155 15.166 1.00 80.31 87 ASN A N 1
ATOM 681 C CA . ASN A 1 87 ? -17.936 3.481 13.739 1.00 80.31 87 ASN A CA 1
ATOM 682 C C . ASN A 1 87 ? -16.614 4.035 13.192 1.00 80.31 87 ASN A C 1
ATOM 684 O O . ASN A 1 87 ? -16.197 3.652 12.098 1.00 80.31 87 ASN A O 1
ATOM 688 N N . MET A 1 88 ? -15.916 4.866 13.971 1.00 79.88 88 MET A N 1
ATOM 689 C CA . MET A 1 88 ? -14.580 5.351 13.622 1.00 79.88 88 MET A CA 1
ATOM 690 C C . MET A 1 88 ? -13.569 4.203 13.557 1.00 79.88 88 MET A C 1
ATOM 692 O O . MET A 1 88 ? -12.864 4.079 12.559 1.00 79.88 88 MET A O 1
ATOM 696 N N . ALA A 1 89 ? -13.557 3.308 14.550 1.00 81.38 89 ALA A N 1
ATOM 697 C CA . ALA A 1 89 ? -12.681 2.134 14.536 1.00 81.38 89 ALA A CA 1
ATOM 698 C C . ALA A 1 89 ? -12.943 1.230 13.314 1.00 81.38 89 ALA A C 1
ATOM 700 O O . ALA A 1 89 ? -12.001 0.782 12.661 1.00 81.38 89 ALA A O 1
ATOM 701 N N . LYS A 1 90 ? -14.215 1.003 12.950 1.00 84.81 90 LYS A N 1
ATOM 702 C CA . LYS A 1 90 ? -14.589 0.246 11.742 1.00 84.81 90 LYS A CA 1
ATOM 703 C C . LYS A 1 90 ? -14.095 0.925 10.458 1.00 84.81 90 LYS A C 1
ATOM 705 O O . LYS A 1 90 ? -13.538 0.252 9.596 1.00 84.81 90 LYS A O 1
ATOM 710 N N . SER A 1 91 ? -14.262 2.242 10.344 1.00 81.94 91 SER A N 1
ATOM 711 C CA . SER A 1 91 ? -13.773 3.018 9.196 1.00 81.94 91 SER A CA 1
ATOM 712 C C . SER A 1 91 ? -12.248 2.931 9.058 1.00 81.94 91 SER A C 1
ATOM 714 O O . SER A 1 91 ? -11.735 2.619 7.983 1.00 81.94 91 SER A O 1
ATOM 716 N N . LEU A 1 92 ? -11.515 3.105 10.161 1.00 81.75 92 LEU A N 1
ATOM 717 C CA . LEU A 1 92 ? -10.056 2.984 10.180 1.00 81.75 92 LEU A CA 1
ATOM 718 C C . LEU A 1 92 ? -9.586 1.572 9.799 1.00 81.75 92 LEU A C 1
ATOM 720 O O . LEU A 1 92 ? -8.641 1.439 9.025 1.00 81.75 92 LEU A O 1
ATOM 724 N N . LYS A 1 93 ? -10.273 0.520 10.267 1.00 86.06 93 LYS A N 1
ATOM 725 C CA . LYS A 1 93 ? -9.993 -0.872 9.871 1.00 86.06 93 LYS A CA 1
ATOM 726 C C . LYS A 1 93 ? -10.203 -1.109 8.377 1.00 86.06 93 LYS A C 1
ATOM 728 O O . LYS A 1 93 ? -9.361 -1.740 7.746 1.00 86.06 93 LYS A O 1
ATOM 733 N N . ASN A 1 94 ? -11.276 -0.576 7.794 1.00 84.31 94 ASN A N 1
ATOM 734 C CA . ASN A 1 94 ? -11.496 -0.678 6.350 1.00 84.31 94 ASN A CA 1
ATOM 735 C C . ASN A 1 94 ? -10.376 0.019 5.568 1.00 84.31 94 ASN A C 1
ATOM 737 O O . ASN A 1 94 ? -9.809 -0.570 4.654 1.00 84.31 94 ASN A O 1
ATOM 741 N N . ARG A 1 95 ? -9.994 1.234 5.982 1.00 79.50 95 ARG A N 1
ATOM 742 C CA . ARG A 1 95 ? -8.866 1.980 5.399 1.00 79.50 95 ARG A CA 1
ATOM 743 C C . ARG A 1 95 ? -7.560 1.186 5.475 1.00 79.50 95 ARG A C 1
ATOM 745 O O . ARG A 1 95 ? -6.826 1.117 4.493 1.00 79.50 95 ARG A O 1
ATOM 752 N N . PHE A 1 96 ? -7.297 0.554 6.618 1.00 86.88 96 PHE A N 1
ATOM 753 C CA . PHE A 1 96 ? -6.132 -0.303 6.826 1.00 86.88 96 PHE A CA 1
ATOM 754 C C . PHE A 1 96 ? -6.117 -1.481 5.841 1.00 86.88 96 PHE A C 1
ATOM 756 O O . PHE A 1 96 ? -5.128 -1.681 5.137 1.00 86.88 96 PHE A O 1
ATOM 763 N N . LEU A 1 97 ? -7.231 -2.212 5.723 1.00 88.12 97 LEU A N 1
ATOM 764 C CA . LEU A 1 97 ? -7.345 -3.350 4.805 1.00 88.12 97 LEU A CA 1
ATOM 765 C C . LEU A 1 97 ? -7.190 -2.932 3.336 1.00 88.12 97 LEU A C 1
ATOM 767 O O . LEU A 1 97 ? -6.554 -3.647 2.560 1.00 88.12 97 LEU A O 1
ATOM 771 N N . THR A 1 98 ? -7.710 -1.762 2.956 1.00 83.88 98 THR A N 1
ATOM 772 C CA . THR A 1 98 ? -7.520 -1.205 1.611 1.00 83.88 98 THR A CA 1
ATOM 773 C C . THR A 1 98 ? -6.041 -0.970 1.307 1.00 83.88 98 THR A C 1
ATOM 775 O O . THR A 1 98 ? -5.572 -1.381 0.247 1.00 83.88 98 THR A O 1
ATOM 778 N N . LEU A 1 99 ? -5.277 -0.379 2.231 1.00 82.19 99 LEU A N 1
ATOM 779 C CA . LEU A 1 99 ? -3.842 -0.151 2.019 1.00 82.19 99 LEU A CA 1
ATOM 780 C C . LEU A 1 99 ? -3.036 -1.444 1.926 1.00 82.19 99 LEU A C 1
ATOM 782 O O . LEU A 1 99 ? -2.159 -1.542 1.068 1.00 82.19 99 LEU A O 1
ATOM 786 N N . VAL A 1 100 ? -3.346 -2.437 2.763 1.00 89.31 100 VAL A N 1
ATOM 787 C CA . VAL A 1 100 ? -2.722 -3.768 2.681 1.00 89.31 100 VAL A CA 1
ATOM 788 C C . VAL A 1 100 ? -2.999 -4.396 1.311 1.00 89.31 100 VAL A C 1
ATOM 790 O O . VAL A 1 100 ? -2.073 -4.807 0.617 1.00 89.31 100 VAL A O 1
ATOM 793 N N . SER A 1 101 ? -4.255 -4.363 0.858 1.00 87.25 101 SER A N 1
ATOM 794 C CA . SER A 1 101 ? -4.665 -4.864 -0.462 1.00 87.25 101 SER A CA 1
ATOM 795 C C . SER A 1 101 ? -3.949 -4.153 -1.618 1.00 87.25 101 SER A C 1
ATOM 797 O O . SER A 1 101 ? -3.518 -4.805 -2.574 1.00 87.25 101 SER A O 1
ATOM 799 N N . ILE A 1 102 ? -3.784 -2.826 -1.542 1.00 83.81 102 ILE A N 1
ATOM 800 C CA . ILE A 1 102 ? -3.025 -2.050 -2.535 1.00 83.81 102 ILE A CA 1
ATOM 801 C C . ILE A 1 102 ? -1.556 -2.482 -2.539 1.00 83.81 102 ILE A C 1
ATOM 803 O O . ILE A 1 102 ? -1.009 -2.729 -3.617 1.00 83.81 102 ILE A O 1
ATOM 807 N N . LEU A 1 103 ? -0.927 -2.605 -1.366 1.00 88.88 103 LEU A N 1
ATOM 808 C CA . LEU A 1 103 ? 0.474 -3.008 -1.237 1.00 88.88 103 LEU A CA 1
ATOM 809 C C . LEU A 1 103 ? 0.725 -4.388 -1.855 1.00 88.88 103 LEU A C 1
ATOM 811 O O . LEU A 1 103 ? 1.623 -4.532 -2.689 1.00 88.88 103 LEU A O 1
ATOM 815 N N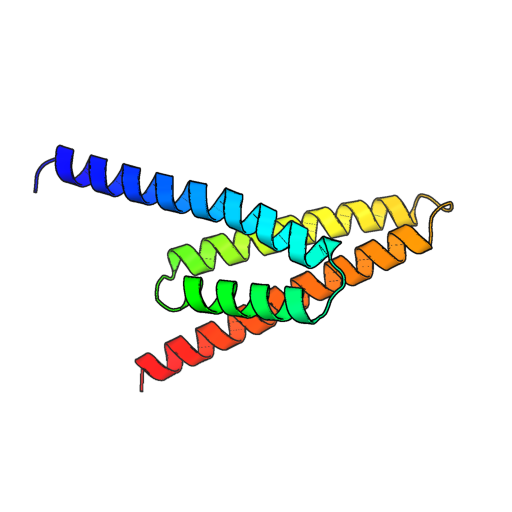 . ASP A 1 104 ? -0.093 -5.373 -1.488 1.00 90.50 104 ASP A N 1
ATOM 816 C CA . ASP A 1 104 ? 0.057 -6.759 -1.935 1.00 90.50 104 ASP A CA 1
ATOM 817 C C . ASP A 1 104 ? -0.141 -6.886 -3.445 1.00 90.50 104 ASP A C 1
ATOM 819 O O . ASP A 1 104 ? 0.697 -7.455 -4.149 1.00 90.50 104 ASP A O 1
ATOM 823 N N . LYS A 1 105 ? -1.221 -6.299 -3.977 1.00 87.50 105 LYS A N 1
ATOM 824 C CA . LYS A 1 105 ? -1.510 -6.355 -5.416 1.00 87.50 105 LYS A CA 1
ATOM 825 C C . LYS A 1 105 ? -0.431 -5.648 -6.229 1.00 87.50 105 LYS A C 1
ATOM 827 O O . LYS A 1 105 ? -0.017 -6.167 -7.258 1.00 87.50 105 LYS A O 1
ATOM 832 N N . THR A 1 106 ? 0.038 -4.492 -5.768 1.00 87.31 106 THR A N 1
ATOM 833 C CA . THR A 1 106 ? 1.111 -3.753 -6.443 1.00 87.31 106 THR A CA 1
ATOM 834 C C . THR A 1 106 ? 2.401 -4.568 -6.476 1.00 87.31 106 THR A C 1
ATOM 836 O O . THR A 1 106 ? 3.049 -4.674 -7.516 1.00 87.31 106 THR A O 1
ATOM 839 N N . GLN A 1 107 ? 2.760 -5.196 -5.352 1.00 90.75 107 GLN A N 1
ATOM 840 C CA . GLN A 1 107 ? 3.941 -6.046 -5.278 1.00 90.75 107 GLN A CA 1
ATOM 841 C C . GLN A 1 107 ? 3.863 -7.225 -6.254 1.00 90.75 107 GLN A C 1
ATOM 843 O O . GLN A 1 107 ? 4.848 -7.490 -6.944 1.00 90.75 107 GLN A O 1
ATOM 848 N N . LEU A 1 108 ? 2.713 -7.899 -6.332 1.00 93.00 108 LEU A N 1
ATOM 849 C CA . LEU A 1 108 ? 2.500 -9.008 -7.263 1.00 93.00 108 LEU A CA 1
ATOM 850 C C . LEU A 1 108 ? 2.625 -8.567 -8.726 1.00 93.00 108 LEU A C 1
ATOM 852 O O . LEU A 1 108 ? 3.266 -9.255 -9.516 1.00 93.00 108 LEU A O 1
ATOM 856 N N . GLU A 1 109 ? 2.046 -7.424 -9.099 1.00 91.12 109 GLU A N 1
ATOM 857 C CA . GLU A 1 109 ? 2.110 -6.927 -10.480 1.00 91.12 109 GLU A CA 1
ATOM 858 C C . GLU A 1 109 ? 3.537 -6.558 -10.901 1.00 91.12 109 GLU A C 1
ATOM 860 O O . GLU A 1 109 ? 3.974 -6.914 -11.995 1.00 91.12 109 GLU A O 1
ATOM 865 N N . TRP A 1 110 ? 4.319 -5.939 -10.017 1.00 92.38 110 TRP A N 1
ATOM 866 C CA . TRP A 1 110 ? 5.731 -5.684 -10.300 1.00 92.38 110 TRP A CA 1
ATOM 867 C C . TRP A 1 110 ? 6.560 -6.964 -10.402 1.00 92.38 110 TRP A C 1
ATOM 869 O O . TRP A 1 110 ? 7.416 -7.054 -11.275 1.00 92.38 110 TRP A O 1
ATOM 879 N N . GLN A 1 111 ? 6.287 -7.973 -9.569 1.00 90.38 111 GLN A N 1
ATOM 880 C CA . GLN A 1 111 ? 6.952 -9.275 -9.679 1.00 90.38 111 GLN A CA 1
ATOM 881 C C . GLN A 1 111 ? 6.643 -9.964 -11.013 1.00 90.38 111 GLN A C 1
ATOM 883 O O . GLN A 1 111 ? 7.555 -10.486 -11.650 1.00 90.38 111 GLN A O 1
ATOM 888 N N . LYS A 1 112 ? 5.382 -9.936 -11.469 1.00 90.56 112 LYS A N 1
ATOM 889 C CA . LYS A 1 112 ? 5.007 -10.440 -12.801 1.00 90.56 112 LYS A CA 1
ATOM 890 C C . LYS A 1 112 ? 5.750 -9.695 -13.904 1.00 90.56 112 LYS A C 1
ATOM 892 O O . LYS A 1 112 ? 6.226 -10.322 -14.846 1.00 90.56 112 LYS A O 1
ATOM 897 N N . HIS A 1 113 ? 5.859 -8.374 -13.782 1.00 87.81 113 HIS A N 1
ATOM 898 C CA . HIS A 1 113 ? 6.572 -7.568 -14.760 1.00 87.81 113 HIS A CA 1
ATOM 899 C C . HIS A 1 113 ? 8.071 -7.897 -14.809 1.00 87.81 113 HIS A C 1
ATOM 901 O O . HIS A 1 113 ? 8.613 -8.093 -15.894 1.00 87.81 113 HIS A O 1
ATOM 907 N N . ASP A 1 114 ? 8.718 -8.047 -13.651 1.00 87.62 114 ASP A N 1
ATOM 908 C CA . ASP A 1 114 ? 10.128 -8.448 -13.568 1.00 87.62 114 ASP A CA 1
ATOM 909 C C . ASP A 1 114 ? 10.373 -9.821 -14.196 1.00 87.62 114 ASP A C 1
ATOM 911 O O . ASP A 1 114 ? 11.393 -10.032 -14.848 1.00 87.62 114 ASP A O 1
ATOM 915 N N . LEU A 1 115 ? 9.443 -10.761 -14.004 1.00 89.38 115 LEU A N 1
ATOM 916 C CA . LEU A 1 115 ? 9.502 -12.076 -14.638 1.00 89.38 115 LEU A CA 1
ATOM 917 C C . L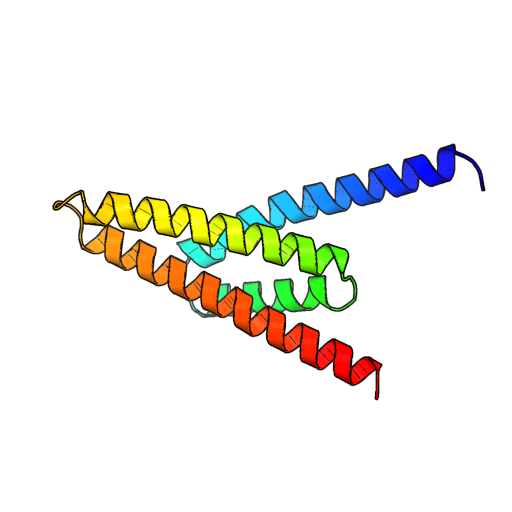EU A 1 115 ? 9.346 -11.973 -16.158 1.00 89.38 115 LEU A C 1
ATOM 919 O O . LEU A 1 115 ? 10.093 -12.625 -16.875 1.00 89.38 115 LEU A O 1
ATOM 923 N N . ALA A 1 116 ? 8.432 -11.133 -16.644 1.00 88.44 116 ALA A N 1
ATOM 924 C CA . ALA A 1 116 ? 8.198 -10.943 -18.074 1.00 88.44 116 ALA A CA 1
ATOM 925 C C . ALA A 1 116 ? 9.386 -10.302 -18.812 1.00 88.44 116 ALA A C 1
ATOM 927 O O . ALA A 1 116 ? 9.565 -10.575 -19.987 1.00 88.44 116 ALA A O 1
ATOM 928 N N . ILE A 1 117 ? 10.196 -9.469 -18.147 1.00 83.94 117 ILE A N 1
ATOM 929 C CA . ILE A 1 117 ? 11.438 -8.924 -18.734 1.00 83.94 117 ILE A CA 1
ATOM 930 C C . ILE A 1 117 ? 12.549 -9.988 -18.802 1.00 83.94 117 ILE A C 1
ATOM 932 O O . ILE A 1 117 ? 13.460 -9.884 -19.619 1.00 83.94 117 ILE A O 1
ATOM 936 N N . ARG A 1 118 ? 12.519 -10.986 -17.911 1.00 80.31 118 ARG A N 1
ATOM 937 C CA . ARG A 1 118 ? 13.552 -12.032 -17.814 1.00 80.31 118 ARG A CA 1
ATOM 938 C C . ARG A 1 118 ? 13.332 -13.212 -18.766 1.00 80.31 118 ARG A C 1
ATOM 940 O O . ARG A 1 118 ? 14.261 -14.003 -18.918 1.00 80.31 118 ARG A O 1
ATOM 947 N N . LEU A 1 119 ? 12.124 -13.358 -19.312 1.00 61.28 119 LEU A N 1
ATOM 948 C CA . LEU A 1 119 ? 11.720 -14.398 -20.266 1.00 61.28 119 LEU A CA 1
ATOM 949 C C . LEU A 1 119 ? 11.865 -13.890 -21.702 1.00 61.28 119 LEU A C 1
ATOM 951 O O . LEU A 1 119 ? 12.268 -14.712 -22.552 1.00 61.28 119 LEU A O 1
#

Foldseek 3Di:
DDPVVVVVVVVVVVVVLVVLLVVLLVLLVCLLPVPDPVSLVVSLVVLLVQCQPPVVSLVSNLVSLVVVLVVLVVVLVVVVVVPPCPPVNVSSVVSNVSSVVSNVVSVVSSVVSVVVVVD

Secondary structure (DSSP, 8-state):
--HHHHHHHHHHHHHHHHHHHHHHHHHHHHHHHH--HHHHHHHHHHHHHHHSS-HHHHHHHHHHHHHHHHHHHHHHHHHHHSTT-HHHHHHHHHHHHHHHHHHHHHHHHHHHHHHHHH-

Sequence (119 aa):
MTIATEYKTFEKEIANLTFMNNTFEQFISSAINAGDDQTISQVKQEIISQGKDNIQTRIHIKKAIKMAIANLESLIKEAEKSNSNKNMAKSLKNRFLTLVSILDKTQLEWQKHDLAIRL